Protein AF-A0A139ABN9-F1 (afdb_monomer_lite)

Sequence (157 aa):
MDAKKTPVVPSRFCHIVLKSTDRDRRQKWYEDVLGITTSSPVYDSFDDLVNAYEARKAKGIKPFWCVNHGMSISMYYADPDGNQVECHVDTMTNDEVNAFMATPEFSQNPIGVDFDPEEFVRRVRSNLPASELAPWRVMTRGVGDTPTPESVGRAKM

pLDDT: mean 77.56, std 17.89, range [35.84, 98.25]

Foldseek 3Di:
DDDPDDDDDDPDDDDDDDDDPDDVVVQVCCCVPVVDHDDAAEDADLVVLLVVQVVCVVVVWAFLFWFDQVQKTWGWGQDPVQGIGIHIYGPDDPVVVVVVCPDPQCVQPNPGDTDDSVQLSVCVVVVHDPCPSGPGDRDGDDPVRDDGCVRSDPDDD

Organism: Gonapodya prolifera (strain JEL478) (NCBI:txid1344416)

Radius of gyration: 17.65 Å; chains: 1; bounding box: 37×39×59 Å

InterPro domains:
  IPR029068 Glyoxalase/Bleomycin resistance protein/Dihydroxybiphenyl dioxygenase [G3DSA:3.10.180.10] (42-109)
  IPR029068 Glyoxalase/Bleomycin resistance protein/Dihydroxybiphenyl dioxygenase [SSF54593] (12-125)

Structure (mmCIF, N/CA/C/O backbone):
data_AF-A0A139ABN9-F1
#
_entry.id   AF-A0A139ABN9-F1
#
loop_
_atom_site.group_PDB
_atom_site.id
_atom_site.type_symbol
_atom_site.label_atom_id
_atom_site.label_alt_id
_atom_site.label_comp_id
_atom_site.label_asym_id
_atom_site.label_entity_id
_atom_site.label_seq_id
_atom_site.pdbx_PDB_ins_code
_atom_site.Cartn_x
_atom_site.Cartn_y
_atom_site.Cartn_z
_atom_site.occupancy
_atom_site.B_iso_or_equiv
_atom_site.auth_seq_id
_atom_site.auth_comp_id
_atom_site.auth_asym_id
_atom_site.auth_atom_id
_atom_site.pdbx_PDB_model_num
ATOM 1 N N . MET A 1 1 ? -12.408 1.188 39.088 1.00 42.72 1 MET A N 1
ATOM 2 C CA . MET A 1 1 ? -13.362 2.151 38.501 1.00 42.72 1 MET A CA 1
ATOM 3 C C . MET A 1 1 ? -12.663 2.741 37.297 1.00 42.72 1 MET A C 1
ATOM 5 O O . MET A 1 1 ? -11.824 3.614 37.467 1.00 42.72 1 MET A O 1
ATOM 9 N N . ASP A 1 2 ? -12.907 2.180 36.117 1.00 48.28 2 ASP A N 1
ATOM 10 C CA . ASP A 1 2 ? -12.175 2.572 34.915 1.00 48.28 2 ASP A CA 1
ATOM 11 C C . ASP A 1 2 ? -12.762 3.861 34.352 1.00 48.28 2 ASP A C 1
ATOM 13 O O . ASP A 1 2 ? -13.969 3.969 34.115 1.00 48.28 2 ASP A O 1
ATOM 17 N N . ALA A 1 3 ? -11.907 4.868 34.187 1.00 51.91 3 ALA A N 1
ATOM 18 C CA . ALA A 1 3 ? -12.289 6.138 33.600 1.00 51.91 3 ALA A CA 1
ATOM 19 C C . ALA A 1 3 ? -12.813 5.896 32.175 1.00 51.91 3 ALA A C 1
ATOM 21 O O . ALA A 1 3 ? -12.080 5.422 31.305 1.00 51.91 3 ALA A O 1
ATOM 22 N N . LYS A 1 4 ? -14.091 6.216 31.934 1.00 52.44 4 LYS A N 1
ATOM 23 C CA . LYS A 1 4 ? -14.695 6.187 30.596 1.00 52.44 4 LYS A CA 1
ATOM 24 C C . LYS A 1 4 ? -13.923 7.141 29.685 1.00 52.44 4 LYS A C 1
ATOM 26 O O . LYS A 1 4 ? -14.062 8.356 29.788 1.00 52.44 4 LYS A O 1
ATOM 31 N N . LYS A 1 5 ? -13.101 6.579 28.800 1.00 55.38 5 LYS A N 1
ATOM 32 C CA . LYS A 1 5 ? -12.387 7.319 27.758 1.00 55.38 5 LYS A CA 1
ATOM 33 C C . LYS A 1 5 ? -13.416 7.869 26.766 1.00 55.38 5 LYS A C 1
ATOM 35 O O . LYS A 1 5 ? -14.250 7.115 26.269 1.00 55.38 5 LYS A O 1
ATOM 40 N N . THR A 1 6 ? -13.380 9.173 26.505 1.00 55.97 6 THR A N 1
ATOM 41 C CA . THR A 1 6 ? -14.285 9.829 25.552 1.00 55.97 6 THR A CA 1
ATOM 42 C C . THR A 1 6 ? -14.130 9.196 24.160 1.00 55.97 6 THR A C 1
ATOM 44 O O . THR A 1 6 ? -12.990 9.054 23.707 1.00 55.97 6 THR A O 1
ATOM 47 N N . PRO A 1 7 ? -15.222 8.807 23.471 1.00 50.91 7 PRO A N 1
ATOM 48 C CA . PRO A 1 7 ? -15.139 8.270 22.117 1.00 50.91 7 PRO A CA 1
ATOM 49 C C . PRO A 1 7 ? -14.501 9.294 21.176 1.00 50.91 7 PRO A C 1
ATOM 51 O O . PRO A 1 7 ? -14.924 10.449 21.125 1.00 50.91 7 PRO A O 1
ATOM 54 N N . VAL A 1 8 ? -13.476 8.876 20.435 1.00 53.25 8 VAL A N 1
ATOM 55 C CA . VAL A 1 8 ? -12.857 9.713 19.403 1.00 53.25 8 VAL A CA 1
ATOM 56 C C . VAL A 1 8 ? -13.788 9.719 18.194 1.00 53.25 8 VAL A C 1
ATOM 58 O O . VAL A 1 8 ? -13.860 8.740 17.458 1.00 53.25 8 VAL A O 1
ATOM 61 N N . VAL A 1 9 ? -14.518 10.816 18.014 1.00 47.84 9 VAL A N 1
ATOM 62 C CA . VAL A 1 9 ? -15.357 11.069 16.835 1.00 47.84 9 VAL A CA 1
ATOM 63 C C . VAL A 1 9 ? -14.492 11.675 15.724 1.00 47.84 9 VAL A C 1
ATOM 65 O O . VAL A 1 9 ? -13.736 12.610 16.004 1.00 47.84 9 VAL A O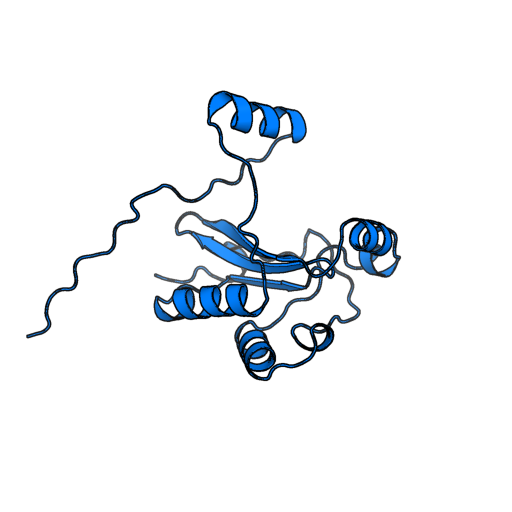 1
ATOM 68 N N . PRO A 1 10 ? -14.564 11.178 14.476 1.00 43.66 10 PRO A N 1
ATOM 69 C CA . PRO A 1 10 ? -13.817 11.774 13.378 1.00 43.66 10 PRO A CA 1
ATOM 70 C C . PRO A 1 10 ? -14.310 13.203 13.144 1.00 43.66 10 PRO A C 1
ATOM 72 O O . PRO A 1 10 ? -15.499 13.438 12.947 1.00 43.66 10 PRO A O 1
ATOM 75 N N . SER A 1 11 ? -13.395 14.168 13.150 1.00 42.66 11 SER A N 1
ATOM 76 C CA . SER A 1 11 ? -13.719 15.576 12.896 1.00 42.66 11 SER A CA 1
ATOM 77 C C . SER A 1 11 ? -13.911 15.894 11.410 1.00 42.66 11 SER A C 1
ATOM 79 O O . SER A 1 11 ? -14.303 17.012 11.075 1.00 42.66 11 SER A O 1
ATOM 81 N N . ARG A 1 12 ? -13.596 14.948 10.512 1.00 37.47 12 ARG A N 1
ATOM 82 C CA . ARG A 1 12 ? -13.628 15.126 9.057 1.00 37.47 12 ARG A CA 1
ATOM 83 C C . ARG A 1 12 ? -14.023 13.840 8.341 1.00 37.47 12 ARG A C 1
ATOM 85 O O . ARG A 1 12 ? -13.684 12.741 8.773 1.00 37.47 12 ARG A O 1
ATOM 92 N N . PHE A 1 13 ? -14.716 14.034 7.227 1.00 43.72 13 PHE A N 1
ATOM 93 C CA . PHE A 1 13 ? -15.086 13.004 6.269 1.00 43.72 13 PHE A CA 1
ATOM 94 C C . PHE A 1 13 ? -13.826 12.479 5.565 1.00 43.72 13 PHE A C 1
ATOM 96 O O . PHE A 1 13 ? -12.976 13.275 5.165 1.00 43.72 13 PHE A O 1
ATOM 103 N N . CYS A 1 14 ? -13.677 11.161 5.441 1.00 39.12 14 CYS A N 1
ATOM 104 C CA . CYS A 1 14 ? -12.475 10.545 4.888 1.00 39.12 14 CYS A CA 1
ATOM 105 C C . CYS A 1 14 ? -12.892 9.642 3.726 1.00 39.12 14 CYS A C 1
ATOM 107 O O . CYS A 1 14 ? -13.461 8.594 3.985 1.00 39.12 14 CYS A O 1
ATOM 109 N N . HIS A 1 15 ? -12.618 10.104 2.499 1.00 56.69 15 HIS A N 1
ATOM 110 C CA . HIS A 1 15 ? -12.733 9.473 1.169 1.00 56.69 15 HIS A CA 1
ATOM 111 C C . HIS A 1 15 ? -14.111 8.958 0.675 1.00 56.69 15 HIS A C 1
ATOM 113 O O . HIS A 1 15 ? -14.925 8.447 1.431 1.00 56.69 15 HIS A O 1
ATOM 119 N N . ILE A 1 16 ? -14.339 9.079 -0.641 1.00 56.91 16 ILE A N 1
ATOM 120 C CA . ILE A 1 16 ? -15.383 8.400 -1.434 1.00 56.91 16 ILE A CA 1
ATOM 121 C C . ILE A 1 16 ? -14.729 7.976 -2.756 1.00 56.91 16 ILE A C 1
ATOM 123 O O . ILE A 1 16 ? -14.045 8.780 -3.394 1.00 56.91 16 ILE A O 1
ATOM 127 N N . VAL A 1 17 ? -14.975 6.741 -3.200 1.00 56.19 17 VAL A N 1
ATOM 128 C CA . VAL A 1 17 ? -14.547 6.255 -4.521 1.00 56.19 17 VAL A CA 1
ATOM 129 C C . VAL A 1 17 ? -15.673 6.471 -5.530 1.00 56.19 17 VAL A C 1
ATOM 131 O O . VAL A 1 17 ? -16.760 5.915 -5.404 1.00 56.19 17 VAL A O 1
ATOM 134 N N . LEU A 1 18 ? -15.408 7.276 -6.561 1.00 54.28 18 LEU A N 1
ATOM 135 C CA . LEU A 1 18 ? -16.367 7.575 -7.626 1.00 54.28 18 LEU A CA 1
ATOM 136 C C . LEU A 1 18 ? -15.943 6.916 -8.935 1.00 54.28 18 LEU A C 1
ATOM 138 O O . LEU A 1 18 ? -14.835 7.150 -9.433 1.00 54.28 18 LEU A O 1
ATOM 142 N N . LYS A 1 19 ? -16.853 6.148 -9.536 1.00 44.22 19 LYS A N 1
ATOM 143 C CA . LYS A 1 19 ? -16.676 5.588 -10.879 1.00 44.22 19 LYS A CA 1
ATOM 144 C C . LYS A 1 19 ? -17.064 6.651 -11.915 1.00 44.22 19 LYS A C 1
ATOM 146 O O . LYS A 1 19 ? -18.180 7.157 -11.879 1.00 44.22 19 LYS A O 1
ATOM 151 N N . SER A 1 20 ? -16.146 7.000 -12.817 1.00 61.75 20 SER A N 1
ATOM 152 C CA . SER A 1 20 ? -16.371 7.965 -13.905 1.00 61.75 20 SER A CA 1
ATOM 153 C C . SER A 1 20 ? -15.940 7.353 -15.234 1.00 61.75 20 SER A C 1
ATOM 155 O O . SER A 1 20 ? -14.946 6.631 -15.277 1.00 61.75 20 SER A O 1
ATOM 157 N N . THR A 1 21 ? -16.661 7.659 -16.311 1.00 67.12 21 THR A N 1
ATOM 158 C CA . THR A 1 21 ? -16.269 7.319 -17.690 1.00 67.12 21 THR A CA 1
ATOM 159 C C . THR A 1 21 ? -15.246 8.299 -18.271 1.00 67.12 21 THR A C 1
ATOM 161 O O . THR A 1 21 ? -14.685 8.035 -19.326 1.00 67.12 21 THR A O 1
ATOM 164 N N . ASP A 1 22 ? -15.013 9.422 -17.588 1.00 68.38 22 ASP A N 1
ATOM 165 C CA . ASP A 1 22 ? -14.073 10.479 -17.967 1.00 68.38 22 ASP A CA 1
ATOM 166 C C . ASP A 1 22 ? -13.342 10.951 -16.698 1.00 68.38 22 ASP A C 1
ATOM 168 O O . ASP A 1 22 ? -13.913 11.621 -15.825 1.00 68.38 22 ASP A O 1
ATOM 172 N N . ARG A 1 23 ? -12.105 10.470 -16.526 1.00 60.66 23 ARG A N 1
ATOM 173 C CA . ARG A 1 23 ? -11.313 10.646 -15.300 1.00 60.66 23 ARG A CA 1
ATOM 174 C C . ARG A 1 23 ? -10.833 12.085 -15.154 1.00 60.66 23 ARG A C 1
ATOM 176 O O . ARG A 1 23 ? -10.974 12.641 -14.064 1.00 60.66 23 ARG A O 1
ATOM 183 N N . ASP A 1 24 ? -10.324 12.657 -16.239 1.00 63.56 24 ASP A N 1
ATOM 184 C CA . ASP A 1 24 ? -9.654 13.957 -16.255 1.00 63.56 24 ASP A CA 1
ATOM 185 C C . ASP A 1 24 ? -10.666 15.079 -16.047 1.00 63.56 24 ASP A C 1
ATOM 187 O O . ASP A 1 24 ? -10.468 15.957 -15.204 1.00 63.56 24 ASP A O 1
ATOM 191 N N . ARG A 1 25 ? -11.825 14.995 -16.716 1.00 70.19 25 ARG A N 1
ATOM 192 C CA . ARG A 1 25 ? -12.920 15.949 -16.510 1.00 70.19 25 ARG A CA 1
ATOM 193 C C . ARG A 1 25 ? -13.438 15.922 -15.076 1.00 70.19 25 ARG A C 1
ATOM 195 O O . ARG A 1 25 ? -13.721 16.972 -14.505 1.00 70.19 25 ARG A O 1
ATOM 202 N N . ARG A 1 26 ? -13.572 14.729 -14.490 1.00 73.19 26 ARG A N 1
ATOM 203 C CA . ARG A 1 26 ? -14.019 14.558 -13.102 1.00 73.19 26 ARG A CA 1
ATOM 204 C C . ARG A 1 26 ? -12.996 15.129 -12.127 1.00 73.19 26 ARG A C 1
ATOM 206 O O . ARG A 1 26 ? -13.386 15.849 -11.216 1.00 73.19 26 ARG A O 1
ATOM 213 N N . GLN A 1 27 ? -11.716 14.809 -12.308 1.00 62.62 27 GLN A N 1
ATOM 214 C CA . GLN A 1 27 ? -10.641 15.300 -11.447 1.00 62.62 27 GLN A CA 1
ATOM 215 C C . GLN A 1 27 ? -10.592 16.829 -11.462 1.00 62.62 27 GLN A C 1
ATOM 217 O O . GLN A 1 27 ? -10.716 17.444 -10.406 1.00 62.62 27 GLN A O 1
ATOM 222 N N . LYS A 1 28 ? -10.570 17.430 -12.657 1.00 63.72 28 LYS A N 1
ATOM 223 C CA . LYS A 1 28 ? -10.604 18.884 -12.810 1.00 63.72 28 LYS A CA 1
ATOM 224 C C . LYS A 1 28 ? -11.834 19.516 -12.154 1.00 63.72 28 LYS A C 1
ATOM 226 O O . LYS A 1 28 ? -11.716 20.543 -11.501 1.00 63.72 28 LYS A O 1
ATOM 231 N N . TRP A 1 29 ? -13.011 18.901 -12.284 1.00 70.25 29 TRP A N 1
ATOM 232 C CA . TRP A 1 29 ? -14.227 19.407 -11.642 1.00 70.25 29 TRP A CA 1
ATOM 233 C C . TRP A 1 29 ? -14.128 19.402 -10.108 1.00 70.25 29 TRP A C 1
ATOM 235 O O . TRP A 1 29 ? -14.513 20.381 -9.477 1.00 70.25 29 TRP A O 1
ATOM 245 N N . TYR A 1 30 ? -13.606 18.333 -9.496 1.00 60.41 30 TYR A N 1
ATOM 246 C CA . TYR A 1 30 ? -13.457 18.257 -8.035 1.00 60.41 30 TYR A CA 1
ATOM 247 C C . TYR A 1 30 ? -12.373 19.199 -7.499 1.00 60.41 30 TYR A C 1
ATOM 249 O O . TYR A 1 30 ? -12.556 19.788 -6.431 1.00 60.41 30 TYR A O 1
ATOM 257 N N . GLU A 1 31 ? -11.298 19.392 -8.260 1.00 57.91 31 GLU A N 1
ATOM 258 C CA . GLU A 1 31 ? -10.281 20.405 -7.980 1.00 57.91 31 GLU A CA 1
ATOM 259 C C . GLU A 1 31 ? -10.879 21.821 -8.066 1.00 57.91 31 GLU A C 1
ATOM 261 O O . GLU A 1 31 ? -10.746 22.595 -7.122 1.00 57.91 31 GLU A O 1
ATOM 266 N N . ASP A 1 32 ? -11.614 22.140 -9.137 1.00 50.00 32 ASP A N 1
ATOM 267 C CA . ASP A 1 32 ? -12.182 23.476 -9.372 1.00 50.00 32 ASP A CA 1
ATOM 268 C C . ASP A 1 32 ? -13.322 23.825 -8.387 1.00 50.00 32 ASP A C 1
ATOM 270 O O . ASP A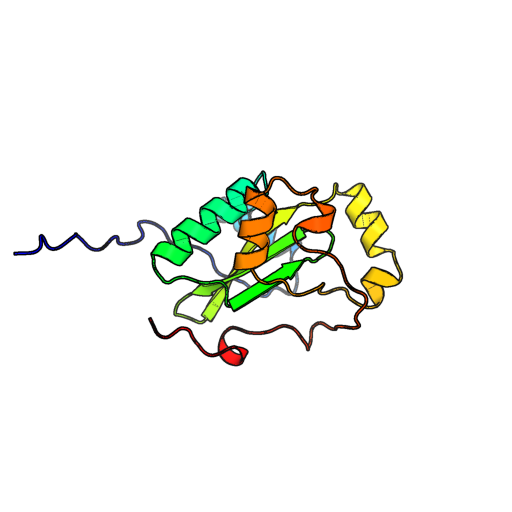 1 32 ? -13.435 24.968 -7.946 1.00 50.00 32 ASP A O 1
ATOM 274 N N . VAL A 1 33 ? -14.195 22.865 -8.055 1.00 43.41 33 VAL A N 1
ATOM 275 C CA . VAL A 1 33 ? -15.419 23.115 -7.266 1.00 43.41 33 VAL A CA 1
ATOM 276 C C . VAL A 1 33 ? -15.197 22.937 -5.769 1.00 43.41 33 VAL A C 1
ATOM 278 O O . VAL A 1 33 ? -15.762 23.690 -4.976 1.00 43.41 33 VAL A O 1
ATOM 281 N N . LEU A 1 34 ? -14.409 21.936 -5.369 1.00 46.72 34 LEU A N 1
ATOM 282 C CA . LEU A 1 34 ? -14.210 21.597 -3.957 1.00 46.72 34 LEU A CA 1
ATOM 283 C C . LEU A 1 34 ? -12.781 21.863 -3.466 1.00 46.72 34 LEU A C 1
ATOM 285 O O . LEU A 1 34 ? -12.558 21.809 -2.258 1.00 46.72 34 LEU A O 1
ATOM 289 N N . GLY A 1 35 ? -11.821 22.149 -4.354 1.00 42.81 35 GLY A N 1
ATOM 290 C CA . GLY A 1 35 ? -10.417 22.340 -3.974 1.00 42.81 35 GLY A CA 1
ATOM 291 C C . GLY A 1 35 ? -9.739 21.057 -3.485 1.00 42.81 35 GLY A C 1
ATOM 292 O O . GLY A 1 35 ? -8.784 21.129 -2.716 1.00 42.81 35 GLY A O 1
ATOM 293 N N . ILE A 1 36 ? -10.259 19.885 -3.868 1.00 52.06 36 ILE A N 1
ATOM 294 C CA . ILE A 1 36 ? -9.775 18.581 -3.397 1.00 52.06 36 ILE A CA 1
ATOM 295 C C . ILE A 1 36 ? -9.003 17.894 -4.520 1.00 52.06 36 ILE A C 1
ATOM 297 O O . ILE A 1 36 ? -9.562 17.622 -5.581 1.00 52.06 36 ILE A O 1
ATOM 301 N N . THR A 1 37 ? -7.751 17.534 -4.248 1.00 53.28 37 THR A N 1
ATOM 302 C CA . THR A 1 37 ? -6.968 16.638 -5.105 1.00 53.28 37 THR A CA 1
ATOM 303 C C . THR A 1 37 ? -7.361 15.191 -4.817 1.00 53.28 37 THR A C 1
ATOM 305 O O . THR A 1 37 ? -7.364 14.753 -3.666 1.00 53.28 37 THR A O 1
ATOM 308 N N . THR A 1 38 ? -7.702 14.424 -5.851 1.00 50.53 38 THR A N 1
ATOM 309 C CA . THR A 1 38 ? -7.940 12.983 -5.709 1.00 50.53 38 THR A CA 1
ATOM 310 C C . THR A 1 38 ? -6.609 12.236 -5.678 1.00 50.53 38 THR A C 1
ATOM 312 O O . THR A 1 38 ? -6.008 12.026 -6.730 1.00 50.53 38 THR A O 1
ATOM 315 N N . SER A 1 39 ? -6.168 11.795 -4.504 1.00 51.97 39 SER A N 1
ATOM 316 C CA . SER A 1 39 ? -5.072 10.830 -4.371 1.00 51.97 39 SER A CA 1
ATOM 317 C C . SER A 1 39 ? -5.332 9.861 -3.217 1.00 51.97 39 SER A C 1
ATOM 319 O O . SER A 1 39 ? -5.904 10.232 -2.188 1.00 51.97 39 SER A O 1
ATOM 321 N N . SER A 1 40 ? -4.934 8.600 -3.403 1.00 54.03 40 SER A N 1
ATOM 322 C CA . SER A 1 40 ? -4.728 7.666 -2.293 1.00 54.03 40 SER A CA 1
ATOM 323 C C . SER A 1 40 ? -3.687 8.272 -1.333 1.00 54.03 40 SER A C 1
ATOM 325 O O . SER A 1 40 ? -2.774 8.957 -1.800 1.00 54.03 40 SER A O 1
ATOM 327 N N . PRO A 1 41 ? -3.797 8.083 -0.005 1.00 56.38 41 PRO A N 1
ATOM 328 C CA . PRO A 1 41 ? -2.721 8.427 0.917 1.00 56.38 41 PRO A CA 1
ATOM 329 C C . PRO A 1 41 ? -1.396 7.768 0.509 1.00 56.38 41 PRO A C 1
ATOM 331 O O . PRO A 1 41 ? -1.233 6.552 0.649 1.00 56.38 41 PRO A O 1
ATOM 334 N N . VAL A 1 42 ? -0.470 8.596 0.022 1.00 65.62 42 VAL A N 1
ATOM 335 C CA . VAL A 1 42 ? 0.913 8.225 -0.291 1.00 65.62 42 VAL A CA 1
ATOM 336 C C . VAL A 1 42 ? 1.773 8.519 0.931 1.00 65.62 42 VAL A C 1
ATOM 338 O O . VAL A 1 42 ? 1.656 9.591 1.531 1.00 65.62 42 VAL A O 1
ATOM 341 N N . TYR A 1 43 ? 2.612 7.566 1.311 1.00 71.50 43 TYR A N 1
ATOM 342 C CA . TYR A 1 43 ? 3.629 7.737 2.342 1.00 71.50 43 TYR A CA 1
ATOM 343 C C . TYR A 1 43 ? 5.001 7.960 1.710 1.00 71.50 43 TYR A C 1
ATOM 345 O O . TYR A 1 43 ? 5.295 7.396 0.659 1.00 71.50 43 TYR A O 1
ATOM 353 N N . ASP A 1 44 ? 5.856 8.724 2.390 1.00 76.12 44 ASP A N 1
ATOM 354 C CA . ASP A 1 44 ? 7.210 9.033 1.911 1.00 76.12 44 ASP A CA 1
ATOM 355 C C . ASP A 1 44 ? 8.193 7.866 2.124 1.00 76.12 44 ASP A C 1
ATOM 357 O O . ASP A 1 44 ? 9.275 7.839 1.536 1.00 76.12 44 ASP A O 1
ATOM 361 N N . SER A 1 45 ? 7.844 6.895 2.980 1.00 86.69 45 SER A N 1
ATOM 362 C CA . SER A 1 45 ? 8.719 5.777 3.334 1.00 86.69 45 SER A CA 1
ATOM 363 C C . SER A 1 45 ? 7.964 4.505 3.740 1.00 86.69 45 SER A C 1
ATOM 365 O O . SER A 1 45 ? 6.800 4.534 4.153 1.00 86.69 45 SER A O 1
ATOM 367 N N . PHE A 1 46 ? 8.660 3.361 3.685 1.00 93.81 46 PHE A N 1
ATOM 368 C CA . PHE A 1 46 ? 8.143 2.092 4.211 1.00 93.81 46 PHE A CA 1
ATOM 369 C C . PHE A 1 46 ? 7.884 2.148 5.724 1.00 93.81 46 PHE A C 1
ATOM 371 O O . PHE A 1 46 ? 6.927 1.534 6.200 1.00 93.81 46 PHE A O 1
ATOM 378 N N . ASP A 1 47 ? 8.699 2.896 6.475 1.00 92.25 47 ASP A N 1
ATOM 379 C CA . ASP A 1 47 ? 8.502 3.094 7.912 1.00 92.25 47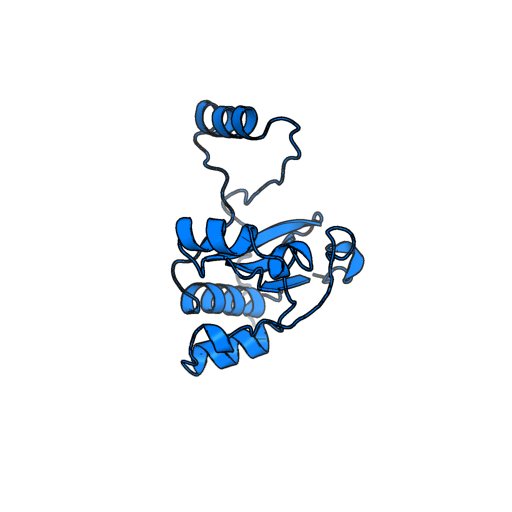 ASP A CA 1
ATOM 380 C C . ASP A 1 47 ? 7.196 3.831 8.206 1.00 92.25 47 ASP A C 1
ATOM 382 O O . ASP A 1 47 ? 6.469 3.430 9.114 1.00 92.25 47 ASP A O 1
ATOM 386 N N . ASP A 1 48 ? 6.847 4.855 7.428 1.00 84.69 48 ASP A N 1
ATOM 387 C CA . ASP A 1 48 ? 5.594 5.591 7.614 1.00 84.69 48 ASP A CA 1
ATOM 388 C C . ASP A 1 48 ? 4.368 4.725 7.312 1.00 84.69 48 ASP A C 1
ATOM 390 O O . ASP A 1 48 ? 3.394 4.738 8.076 1.00 84.69 48 ASP A O 1
ATOM 394 N N . LEU A 1 49 ? 4.437 3.903 6.258 1.00 88.94 49 LEU A N 1
ATOM 395 C CA . LEU A 1 49 ? 3.388 2.933 5.942 1.00 88.94 49 LEU A CA 1
ATOM 396 C C . LEU A 1 49 ? 3.210 1.911 7.081 1.00 88.94 49 LEU A C 1
ATOM 398 O O . LEU A 1 49 ? 2.080 1.649 7.509 1.00 88.94 49 LEU A O 1
ATOM 402 N N . VAL A 1 50 ? 4.308 1.372 7.625 1.00 93.81 50 VAL A N 1
ATOM 403 C CA . VAL A 1 50 ? 4.284 0.426 8.757 1.00 93.81 50 VAL A CA 1
ATOM 404 C C . VAL A 1 50 ? 3.798 1.086 10.050 1.00 93.81 50 VAL A C 1
ATOM 406 O O . VAL A 1 50 ? 2.959 0.512 10.745 1.00 93.81 50 VAL A O 1
ATOM 409 N N . ASN A 1 51 ? 4.240 2.308 10.355 1.00 86.56 51 ASN A N 1
ATOM 410 C CA . ASN A 1 51 ? 3.769 3.085 11.506 1.00 86.56 51 ASN A CA 1
ATOM 411 C C . ASN A 1 51 ? 2.246 3.275 11.446 1.00 86.56 51 ASN A C 1
ATOM 413 O O . ASN A 1 51 ? 1.535 3.094 12.441 1.00 86.56 51 ASN A O 1
ATOM 417 N N . ALA A 1 52 ? 1.727 3.611 10.263 1.00 81.31 52 ALA A N 1
ATOM 418 C CA . ALA A 1 52 ? 0.300 3.781 10.050 1.00 81.31 52 ALA A CA 1
ATOM 419 C C . ALA A 1 52 ? -0.467 2.454 10.178 1.00 81.31 52 ALA A C 1
ATOM 421 O O . ALA A 1 52 ? -1.549 2.426 10.775 1.00 81.31 52 ALA A O 1
ATOM 422 N N . TYR A 1 53 ? 0.092 1.350 9.672 1.00 91.00 53 TYR A N 1
ATOM 423 C CA . TYR A 1 53 ? -0.453 0.005 9.864 1.00 91.00 53 TYR A CA 1
ATOM 424 C C . TYR A 1 53 ? -0.554 -0.364 11.351 1.00 91.00 53 TYR A C 1
ATOM 426 O O . TYR A 1 53 ? -1.641 -0.704 11.826 1.00 91.00 53 TYR A O 1
ATOM 434 N N . GLU A 1 54 ? 0.536 -0.246 12.110 1.00 90.94 54 GLU A N 1
ATOM 435 C CA . GLU A 1 54 ? 0.589 -0.613 13.531 1.00 90.94 54 GLU A CA 1
ATOM 436 C C . GLU A 1 54 ? -0.386 0.227 14.372 1.00 90.94 54 GLU A C 1
ATOM 438 O O . GLU A 1 54 ? -1.117 -0.311 15.212 1.00 90.94 54 GLU A O 1
ATOM 443 N N . ALA A 1 55 ? -0.487 1.531 14.091 1.00 81.56 55 ALA A N 1
ATOM 444 C CA . ALA A 1 55 ? -1.430 2.427 14.760 1.00 81.56 55 ALA A CA 1
ATOM 445 C C . ALA A 1 55 ? -2.906 2.067 14.494 1.00 81.56 55 ALA A C 1
ATOM 447 O O . ALA A 1 55 ? -3.754 2.235 15.379 1.00 81.56 55 ALA A O 1
ATOM 448 N N . ARG A 1 56 ? -3.237 1.574 13.292 1.00 84.88 56 ARG A N 1
ATOM 449 C CA . ARG A 1 56 ? -4.582 1.077 12.939 1.00 84.88 56 ARG A CA 1
ATOM 450 C C . ARG A 1 56 ? -4.854 -0.283 13.575 1.00 84.88 56 ARG A C 1
ATOM 452 O O . ARG A 1 56 ? -5.906 -0.467 14.191 1.00 84.88 56 ARG A O 1
ATOM 459 N N . LYS A 1 57 ? -3.880 -1.192 13.524 1.00 88.06 57 LYS A N 1
ATOM 460 C CA . LYS A 1 57 ? -3.959 -2.523 14.135 1.00 88.06 57 LYS A CA 1
ATOM 461 C C . LYS A 1 57 ? -4.213 -2.444 15.639 1.00 88.06 57 LYS A C 1
ATOM 463 O O . LYS A 1 57 ? -5.047 -3.191 16.145 1.00 88.06 57 LYS A O 1
ATOM 468 N N . ALA A 1 58 ? -3.579 -1.505 16.347 1.00 82.12 58 ALA A N 1
ATOM 469 C CA . ALA A 1 58 ? -3.820 -1.261 17.774 1.00 82.12 58 ALA A CA 1
ATOM 470 C C . ALA A 1 58 ? -5.279 -0.869 18.101 1.00 82.12 58 ALA A C 1
ATOM 472 O O . ALA A 1 58 ? -5.710 -0.984 19.246 1.00 82.12 58 ALA A O 1
ATOM 473 N N . LYS A 1 59 ? -6.050 -0.429 17.098 1.00 77.88 59 LYS A N 1
ATOM 474 C CA . LYS A 1 59 ? -7.483 -0.109 17.189 1.00 77.88 59 LYS A CA 1
ATOM 475 C C . LYS A 1 59 ? -8.381 -1.226 16.638 1.00 77.88 59 LYS A C 1
ATOM 477 O O . LYS A 1 59 ? -9.575 -1.011 16.482 1.00 77.88 59 LYS A O 1
ATOM 482 N N . GLY A 1 60 ? -7.816 -2.386 16.301 1.00 81.25 60 GLY A N 1
ATOM 483 C CA . GLY A 1 60 ? -8.539 -3.499 15.679 1.00 81.25 60 GLY A CA 1
ATOM 484 C C . GLY A 1 60 ? -8.793 -3.337 14.177 1.00 81.25 60 GLY A C 1
ATOM 485 O O . GLY A 1 60 ? -9.458 -4.182 13.587 1.00 81.25 60 GLY A O 1
ATOM 486 N N . ILE A 1 61 ? -8.253 -2.294 13.538 1.00 80.69 61 ILE A N 1
ATOM 487 C CA . ILE A 1 61 ? -8.450 -2.024 12.110 1.00 80.69 61 ILE A CA 1
ATOM 488 C C . ILE A 1 61 ? -7.309 -2.674 11.327 1.00 80.69 61 ILE A C 1
ATOM 490 O O . ILE A 1 61 ? -6.144 -2.308 11.498 1.00 80.69 61 ILE A O 1
ATOM 494 N N . LYS A 1 62 ? -7.642 -3.623 10.452 1.00 88.25 62 LYS A N 1
ATOM 495 C CA . LYS A 1 62 ? -6.684 -4.339 9.601 1.00 88.25 62 LYS A CA 1
ATOM 496 C C . LYS A 1 62 ? -7.034 -4.149 8.125 1.00 88.25 62 LYS A C 1
ATOM 498 O O . LYS A 1 62 ? -8.219 -4.006 7.817 1.00 88.25 62 LYS A O 1
ATOM 503 N N . PRO A 1 63 ? -6.036 -4.141 7.229 1.00 90.94 63 PRO A N 1
ATOM 504 C CA . PRO A 1 63 ? -6.310 -4.179 5.806 1.00 90.94 63 PRO A CA 1
ATOM 505 C C . PRO A 1 63 ? -6.980 -5.512 5.461 1.00 90.94 63 PRO A C 1
ATOM 507 O O . PRO A 1 63 ? -6.651 -6.547 6.046 1.00 90.94 63 PRO A O 1
ATOM 510 N N . PHE A 1 64 ? -7.926 -5.484 4.527 1.00 90.81 64 PHE A N 1
ATOM 511 C CA . PHE A 1 64 ? -8.505 -6.707 3.968 1.00 90.81 64 PHE A CA 1
ATOM 512 C C . PHE A 1 64 ? -7.638 -7.261 2.831 1.00 90.81 64 PHE A C 1
ATOM 514 O O . PHE A 1 64 ? -7.769 -8.431 2.481 1.00 90.81 64 PHE A O 1
ATOM 521 N N . TRP A 1 65 ? -6.755 -6.432 2.264 1.00 94.44 65 TRP A N 1
ATOM 522 C CA . TRP A 1 65 ? -5.867 -6.822 1.180 1.00 94.44 65 TRP A CA 1
ATOM 523 C C . TRP A 1 65 ? -4.557 -6.033 1.214 1.00 94.44 65 TRP A C 1
ATOM 525 O O . TRP A 1 65 ? -4.555 -4.821 1.414 1.00 94.44 65 TRP A O 1
ATOM 535 N N . CYS A 1 66 ? -3.445 -6.732 1.021 1.00 96.25 66 CYS A N 1
ATOM 536 C CA . CYS A 1 66 ? -2.098 -6.179 0.972 1.00 96.25 66 CYS A CA 1
ATOM 537 C C . CYS A 1 66 ? -1.416 -6.721 -0.277 1.00 96.25 66 CYS A C 1
ATOM 539 O O . CYS A 1 66 ? -1.370 -7.939 -0.462 1.00 96.25 66 CYS A O 1
ATOM 541 N N . VAL A 1 67 ? -0.894 -5.839 -1.121 1.00 96.06 67 VAL A N 1
ATOM 542 C CA . VAL A 1 67 ? -0.373 -6.211 -2.436 1.00 96.06 67 VAL A CA 1
ATOM 543 C C . VAL A 1 67 ? 0.842 -5.372 -2.811 1.00 96.06 67 VAL A C 1
ATOM 545 O O . VAL A 1 67 ? 0.878 -4.159 -2.617 1.00 96.06 67 VAL A O 1
ATOM 548 N N . ASN A 1 68 ? 1.864 -6.041 -3.335 1.00 95.94 68 ASN A N 1
ATOM 549 C CA . ASN A 1 68 ? 2.963 -5.407 -4.041 1.00 95.94 68 ASN A CA 1
ATOM 550 C C . ASN A 1 68 ? 2.593 -5.343 -5.524 1.00 95.94 68 ASN A C 1
ATOM 552 O O . ASN A 1 68 ? 2.587 -6.383 -6.183 1.00 95.94 68 ASN A O 1
ATOM 556 N N . HI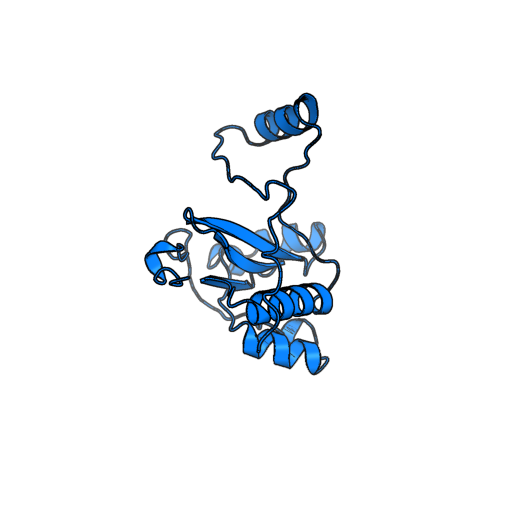S A 1 69 ? 2.307 -4.148 -6.038 1.00 93.38 69 HIS A N 1
ATOM 557 C CA . HIS A 1 69 ? 2.017 -3.888 -7.452 1.00 93.38 69 HIS A CA 1
ATOM 558 C C . HIS A 1 69 ? 3.282 -3.812 -8.321 1.00 93.38 69 HIS A C 1
ATOM 560 O O . HIS A 1 69 ? 3.199 -3.759 -9.543 1.00 93.38 69 HIS A O 1
ATOM 566 N N . GLY A 1 70 ? 4.464 -3.806 -7.711 1.00 92.25 70 GLY A N 1
ATOM 567 C CA . GLY A 1 70 ? 5.756 -3.627 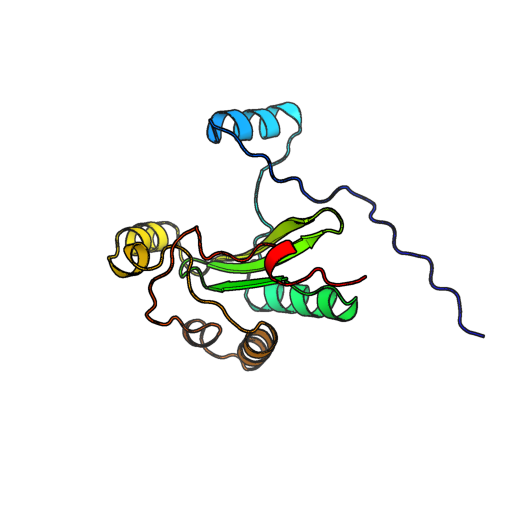-8.363 1.00 92.25 70 GLY A CA 1
ATOM 568 C C . GLY A 1 70 ? 6.180 -2.170 -8.276 1.00 92.25 70 GLY A C 1
ATOM 569 O O . GLY A 1 70 ? 7.228 -1.894 -7.703 1.00 92.25 70 GLY A O 1
ATOM 570 N N . MET A 1 71 ? 5.320 -1.265 -8.760 1.00 92.12 71 MET A N 1
ATOM 571 C CA . MET A 1 71 ? 5.479 0.199 -8.690 1.00 92.12 71 MET A CA 1
ATOM 572 C C . MET A 1 71 ? 5.053 0.823 -7.356 1.00 92.12 71 MET A C 1
ATOM 574 O O . MET A 1 71 ? 5.431 1.953 -7.051 1.00 92.12 71 MET A O 1
ATOM 578 N N . SER A 1 72 ? 4.266 0.092 -6.565 1.00 92.12 72 SER A N 1
ATOM 579 C CA . SER A 1 72 ? 3.828 0.512 -5.240 1.00 92.12 72 SER A CA 1
ATOM 580 C C . SER A 1 72 ? 3.600 -0.688 -4.320 1.00 92.12 72 SER A C 1
ATOM 582 O O . SER A 1 72 ? 3.282 -1.797 -4.764 1.00 92.12 72 SER A O 1
ATOM 584 N N . ILE A 1 73 ? 3.772 -0.458 -3.019 1.00 94.62 73 ILE A N 1
ATOM 585 C CA . ILE A 1 73 ? 3.348 -1.376 -1.957 1.00 94.62 73 ILE A CA 1
ATOM 586 C C . ILE A 1 73 ? 2.093 -0.804 -1.315 1.00 94.62 73 ILE A C 1
ATOM 588 O O . ILE A 1 73 ? 2.158 0.261 -0.699 1.00 94.62 73 ILE A O 1
ATOM 592 N N . SER A 1 74 ? 0.982 -1.531 -1.413 1.00 94.06 74 SER A N 1
ATOM 593 C CA . SER A 1 74 ? -0.339 -1.044 -1.019 1.00 94.06 74 SER A CA 1
ATOM 594 C C . SER A 1 74 ? -0.999 -1.911 0.053 1.00 94.06 74 SER A C 1
ATOM 596 O O . SER A 1 74 ? -0.906 -3.141 0.048 1.00 94.06 74 SER A O 1
ATOM 598 N N . MET A 1 75 ? -1.718 -1.256 0.966 1.00 93.69 75 MET A N 1
ATOM 599 C CA . MET A 1 75 ? -2.601 -1.859 1.965 1.00 93.69 75 MET A CA 1
ATOM 600 C C . MET A 1 75 ? -4.005 -1.257 1.837 1.00 93.69 75 MET A C 1
ATOM 602 O O . MET A 1 75 ? -4.193 -0.055 2.029 1.00 93.69 75 MET A O 1
ATOM 606 N N . TYR A 1 76 ? -4.993 -2.098 1.548 1.00 89.94 76 TYR A N 1
ATOM 607 C CA . TYR A 1 76 ? -6.386 -1.721 1.339 1.00 89.94 76 TYR A CA 1
ATOM 608 C C . TYR A 1 76 ? -7.226 -2.013 2.582 1.00 89.94 76 TYR A C 1
ATOM 610 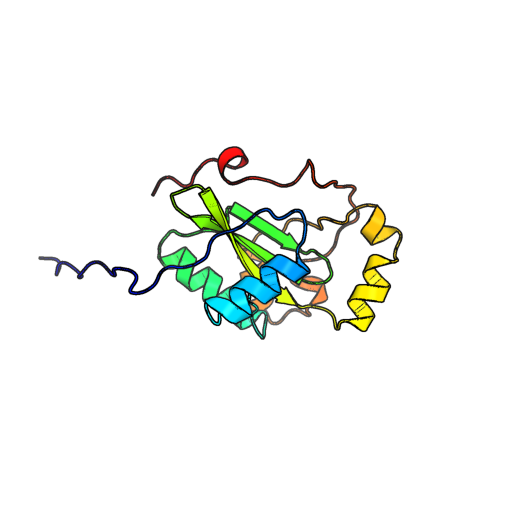O O . TYR A 1 76 ? -7.255 -3.136 3.091 1.00 89.94 76 TYR A O 1
ATOM 618 N N . TYR A 1 77 ? -7.949 -1.005 3.054 1.00 84.19 77 TYR A N 1
ATOM 619 C CA . TYR A 1 77 ? -8.858 -1.072 4.194 1.00 84.19 77 TYR A CA 1
ATOM 620 C C . TYR A 1 77 ? -10.297 -0.891 3.731 1.00 84.19 77 TYR A C 1
ATOM 622 O O . TYR A 1 77 ? -10.553 -0.176 2.767 1.00 84.19 77 TYR A O 1
ATOM 630 N N . ALA A 1 78 ? -11.231 -1.514 4.443 1.00 78.56 78 ALA A N 1
ATOM 631 C CA . ALA A 1 78 ? -12.654 -1.302 4.242 1.00 78.56 78 ALA A CA 1
ATOM 632 C C . ALA A 1 78 ? -13.194 -0.409 5.359 1.00 78.56 78 ALA A C 1
ATOM 634 O O . ALA A 1 78 ? -12.896 -0.641 6.536 1.00 78.56 78 ALA A O 1
ATOM 635 N N . ASP A 1 79 ? -13.989 0.593 5.004 1.00 71.25 79 ASP A N 1
ATOM 636 C CA . ASP A 1 79 ? -14.820 1.286 5.981 1.00 71.25 79 ASP A CA 1
ATOM 637 C C . ASP A 1 79 ? -16.078 0.447 6.325 1.00 71.25 79 ASP A C 1
ATOM 639 O O . ASP A 1 79 ? -16.322 -0.595 5.705 1.00 71.25 79 ASP A O 1
ATOM 643 N N . PRO A 1 80 ? -16.879 0.846 7.331 1.00 67.62 80 PRO A N 1
ATOM 644 C CA . PRO A 1 80 ? -18.094 0.117 7.708 1.00 67.62 80 PRO A CA 1
ATOM 645 C C . PRO A 1 80 ? -19.127 -0.053 6.582 1.00 67.62 80 PRO A C 1
ATOM 647 O O . PRO A 1 80 ? -19.917 -1.001 6.622 1.00 67.62 80 PRO A O 1
ATOM 650 N N . ASP A 1 81 ? -19.109 0.837 5.589 1.00 65.88 81 ASP A N 1
ATOM 651 C CA . ASP A 1 81 ? -20.017 0.837 4.442 1.00 65.88 81 ASP A CA 1
ATOM 652 C C . ASP A 1 81 ? -19.465 0.016 3.260 1.00 65.88 81 ASP A C 1
ATOM 654 O O . ASP A 1 81 ? -20.184 -0.242 2.294 1.00 65.88 81 ASP A O 1
ATOM 658 N N . GLY A 1 82 ? -18.219 -0.459 3.355 1.00 63.44 82 GLY A N 1
ATOM 659 C CA . GLY A 1 82 ? -17.535 -1.247 2.330 1.00 63.44 82 GLY A CA 1
ATOM 660 C C . GLY A 1 82 ? -16.728 -0.413 1.332 1.00 63.44 82 GLY A C 1
ATOM 661 O O . GLY A 1 82 ? -16.218 -0.969 0.356 1.00 63.44 82 GLY A O 1
ATOM 662 N N . ASN A 1 83 ? -16.569 0.895 1.556 1.00 70.31 83 ASN A N 1
ATOM 663 C CA . ASN A 1 83 ? -15.677 1.712 0.736 1.00 70.31 83 ASN A CA 1
ATOM 664 C C . ASN A 1 83 ? -14.220 1.323 0.991 1.00 70.31 83 ASN A C 1
ATOM 666 O O . ASN A 1 83 ? -13.830 1.001 2.116 1.00 70.31 83 ASN A O 1
ATOM 670 N N . GLN A 1 84 ? -13.415 1.359 -0.070 1.00 76.94 84 GLN A N 1
ATOM 671 C CA . GLN A 1 84 ? -12.028 0.914 -0.039 1.00 76.94 84 GLN A CA 1
ATOM 672 C C . GLN A 1 84 ? -11.077 2.108 0.042 1.00 76.94 84 GLN A C 1
ATOM 674 O O . GLN A 1 84 ? -11.060 2.960 -0.847 1.00 76.94 84 GLN A O 1
ATOM 679 N N . VAL A 1 85 ? -10.244 2.114 1.081 1.00 77.06 85 VAL A N 1
ATOM 680 C CA . VAL A 1 85 ? -9.127 3.049 1.246 1.00 77.06 85 VAL A CA 1
ATOM 681 C C . VAL A 1 85 ? -7.836 2.325 0.926 1.00 77.06 85 VAL A C 1
ATOM 683 O O . VAL A 1 85 ? -7.480 1.382 1.628 1.00 77.06 85 VAL A O 1
ATOM 686 N N . GLU A 1 86 ? -7.097 2.807 -0.062 1.00 84.19 86 GLU A N 1
ATOM 687 C CA . GLU A 1 86 ? -5.718 2.385 -0.289 1.00 84.19 86 GLU A CA 1
ATOM 688 C C . GLU A 1 86 ? -4.749 3.269 0.502 1.00 84.19 86 GLU A C 1
ATOM 690 O O . GLU A 1 86 ? -4.896 4.485 0.562 1.00 84.19 86 GLU A O 1
ATOM 695 N N . CYS A 1 87 ? -3.747 2.659 1.113 1.00 83.31 87 CYS A N 1
ATOM 696 C CA . CYS A 1 87 ? -2.591 3.316 1.707 1.00 83.31 87 CYS A CA 1
ATOM 697 C C . CYS A 1 87 ? -1.350 2.725 1.051 1.00 83.31 87 CYS A C 1
ATOM 699 O O . CYS A 1 87 ? -1.169 1.510 1.148 1.00 83.31 87 CYS A O 1
ATOM 701 N N . HIS A 1 88 ? -0.517 3.541 0.408 1.00 89.25 88 HIS A N 1
ATOM 702 C CA . HIS A 1 88 ? 0.627 3.013 -0.332 1.00 89.25 88 HIS A CA 1
ATOM 703 C C . HIS A 1 88 ? 1.891 3.853 -0.200 1.00 89.25 88 HIS A C 1
ATOM 705 O O . HIS A 1 88 ? 1.871 4.995 0.257 1.00 89.25 88 HIS A O 1
ATOM 711 N N . VAL A 1 89 ? 3.000 3.246 -0.602 1.00 88.25 89 VAL A N 1
ATOM 712 C CA . VAL A 1 89 ? 4.283 3.903 -0.849 1.00 88.25 89 VAL A CA 1
ATOM 713 C C . VAL A 1 89 ? 4.753 3.504 -2.239 1.00 88.25 89 VAL A C 1
ATOM 715 O O . VAL A 1 89 ? 4.633 2.335 -2.625 1.00 88.25 89 VAL A O 1
ATOM 718 N N . ASP A 1 90 ? 5.256 4.476 -2.989 1.00 89.88 90 ASP A N 1
ATOM 719 C CA . ASP A 1 90 ? 5.796 4.244 -4.323 1.00 89.88 90 ASP A CA 1
ATOM 720 C C . ASP A 1 90 ? 7.211 3.668 -4.222 1.00 89.88 90 ASP A C 1
ATOM 722 O O . ASP A 1 90 ? 8.006 4.042 -3.358 1.00 89.88 90 ASP A O 1
ATOM 726 N N . THR A 1 91 ? 7.525 2.719 -5.097 1.00 90.25 91 THR A N 1
ATOM 727 C CA . THR A 1 91 ? 8.818 2.011 -5.117 1.00 90.25 91 THR A CA 1
ATOM 728 C C . THR A 1 91 ? 9.669 2.375 -6.328 1.00 90.25 91 THR A C 1
ATOM 730 O O . THR A 1 91 ? 10.819 1.946 -6.416 1.00 90.25 91 THR A O 1
ATOM 733 N N . MET A 1 92 ? 9.101 3.134 -7.266 1.00 90.12 92 MET A N 1
ATOM 734 C CA . MET A 1 92 ? 9.675 3.466 -8.564 1.00 90.12 92 MET A CA 1
ATOM 735 C C . MET A 1 92 ? 9.387 4.928 -8.911 1.00 90.12 92 MET A C 1
ATOM 737 O O . MET A 1 92 ? 8.355 5.486 -8.545 1.00 90.12 92 MET A O 1
ATOM 741 N N . THR A 1 93 ? 10.289 5.538 -9.668 1.00 86.75 93 THR A N 1
ATOM 742 C CA . THR A 1 93 ? 10.063 6.812 -10.357 1.00 86.75 93 THR A CA 1
ATOM 743 C C . THR A 1 93 ? 9.111 6.636 -11.543 1.00 86.75 93 THR A C 1
ATOM 745 O O . THR A 1 93 ? 8.944 5.535 -12.061 1.00 86.75 93 THR A O 1
ATOM 748 N N . ASN A 1 94 ? 8.528 7.726 -12.049 1.00 83.31 94 ASN A N 1
ATOM 749 C CA . ASN A 1 94 ? 7.609 7.665 -13.196 1.00 83.31 94 ASN A CA 1
ATOM 750 C C . ASN A 1 94 ? 8.219 6.996 -14.443 1.00 83.31 94 ASN A C 1
ATOM 752 O O . ASN A 1 94 ? 7.525 6.262 -15.147 1.00 83.31 94 ASN A O 1
ATOM 756 N N . ASP A 1 95 ? 9.507 7.221 -14.715 1.00 88.62 95 ASP A N 1
ATOM 757 C CA . ASP A 1 95 ? 10.188 6.611 -15.863 1.00 88.62 95 ASP A CA 1
ATOM 758 C C . ASP A 1 95 ? 10.356 5.096 -15.676 1.00 88.62 95 ASP A C 1
ATOM 760 O O . ASP A 1 95 ? 10.125 4.322 -16.608 1.00 88.62 95 ASP A O 1
ATOM 764 N N . GLU A 1 96 ? 10.680 4.658 -14.457 1.00 90.19 96 GLU A N 1
ATOM 765 C CA . GLU A 1 96 ? 10.759 3.239 -14.096 1.00 90.19 96 GLU A CA 1
ATOM 766 C C . GLU A 1 96 ? 9.386 2.564 -14.154 1.00 90.19 96 GLU A C 1
ATOM 768 O O . GLU A 1 96 ? 9.284 1.447 -14.660 1.00 90.19 96 GLU A O 1
ATOM 773 N N . VAL A 1 97 ? 8.321 3.248 -13.722 1.00 88.00 97 VAL A N 1
ATOM 774 C CA . VAL A 1 97 ? 6.942 2.752 -13.849 1.00 88.00 97 VAL A CA 1
ATOM 775 C C . VAL A 1 97 ? 6.581 2.535 -15.314 1.00 88.00 97 VAL A C 1
ATOM 777 O O . VAL A 1 97 ? 6.113 1.455 -15.672 1.00 88.00 97 VAL A O 1
ATOM 780 N N . ASN A 1 98 ? 6.841 3.515 -16.182 1.00 90.25 98 ASN A N 1
ATOM 781 C CA . ASN A 1 98 ? 6.569 3.388 -17.615 1.00 90.25 98 ASN A CA 1
ATOM 782 C C . ASN A 1 98 ? 7.332 2.209 -18.237 1.00 90.25 98 ASN A C 1
ATOM 784 O O . ASN A 1 98 ? 6.763 1.445 -19.021 1.00 90.25 98 ASN A O 1
ATOM 788 N N . ALA A 1 99 ? 8.603 2.035 -17.864 1.00 93.25 99 ALA A N 1
ATOM 789 C CA . ALA A 1 99 ? 9.406 0.904 -18.311 1.00 93.25 99 ALA A CA 1
ATOM 790 C C . ALA A 1 99 ? 8.843 -0.432 -17.800 1.00 93.25 99 ALA A C 1
ATOM 792 O O . ALA A 1 99 ? 8.717 -1.376 -18.579 1.00 93.25 99 ALA A O 1
ATOM 793 N N . PHE A 1 100 ? 8.454 -0.506 -16.525 1.00 90.44 100 PHE A N 1
ATOM 794 C CA . PHE A 1 100 ? 7.884 -1.705 -15.913 1.00 90.44 100 PHE A CA 1
ATOM 795 C C . PHE A 1 100 ? 6.538 -2.094 -16.535 1.00 90.44 100 PHE A C 1
ATOM 797 O O . PHE A 1 100 ? 6.329 -3.260 -16.862 1.00 90.44 100 PHE A O 1
ATOM 804 N N . MET A 1 101 ? 5.644 -1.135 -16.778 1.00 90.69 101 MET A N 1
ATOM 805 C CA . MET A 1 101 ? 4.336 -1.398 -17.390 1.00 90.69 101 MET A CA 1
ATOM 806 C C . MET A 1 101 ? 4.436 -1.923 -18.831 1.00 90.69 101 MET A C 1
ATOM 808 O O . MET A 1 101 ? 3.521 -2.594 -19.302 1.00 90.69 101 MET A O 1
ATOM 812 N N . ALA A 1 102 ? 5.546 -1.658 -19.526 1.00 94.12 102 ALA A N 1
ATOM 813 C CA . ALA A 1 102 ? 5.813 -2.188 -20.862 1.00 94.12 102 ALA A CA 1
ATOM 814 C C . ALA A 1 102 ? 6.335 -3.640 -20.859 1.00 94.12 102 ALA A C 1
ATOM 816 O O . ALA A 1 102 ? 6.521 -4.230 -21.927 1.00 94.12 102 ALA A O 1
ATOM 817 N N . THR A 1 103 ? 6.595 -4.224 -19.686 1.00 92.12 103 THR A N 1
ATOM 818 C CA . THR A 1 103 ? 7.168 -5.568 -19.574 1.00 92.12 103 THR A CA 1
ATOM 819 C C . THR A 1 103 ? 6.129 -6.685 -19.775 1.00 92.12 103 THR A C 1
ATOM 821 O O . THR A 1 103 ? 4.945 -6.528 -19.441 1.00 92.12 103 THR A O 1
ATOM 824 N N . PRO A 1 104 ? 6.550 -7.861 -20.281 1.00 90.81 104 PRO A N 1
ATOM 825 C CA . PRO A 1 104 ? 5.717 -9.063 -20.274 1.00 90.81 104 PRO A CA 1
ATOM 826 C C . PRO A 1 104 ? 5.278 -9.478 -18.864 1.00 90.81 104 PRO A C 1
ATOM 828 O O . PRO A 1 104 ? 4.158 -9.958 -18.690 1.00 90.81 104 PRO A O 1
ATOM 831 N N . GLU A 1 105 ? 6.127 -9.264 -17.858 1.00 88.25 105 GLU A N 1
ATOM 832 C CA . GLU A 1 105 ? 5.857 -9.574 -16.453 1.00 88.25 105 GLU A CA 1
ATOM 833 C C . GLU A 1 105 ? 4.639 -8.802 -15.937 1.00 88.25 105 GLU A C 1
ATOM 835 O O . GLU A 1 105 ? 3.735 -9.399 -15.346 1.00 88.25 105 GLU A O 1
ATOM 840 N N . PHE A 1 106 ? 4.568 -7.497 -16.217 1.00 89.75 106 PHE A N 1
ATOM 841 C CA . PHE A 1 106 ? 3.399 -6.688 -15.876 1.00 89.75 106 PHE A CA 1
ATOM 842 C C . PHE A 1 106 ? 2.156 -7.129 -16.656 1.00 89.75 106 PHE A C 1
ATOM 844 O O . PHE A 1 106 ? 1.068 -7.205 -16.097 1.00 89.75 106 PHE A O 1
ATOM 851 N N . SER A 1 107 ? 2.303 -7.494 -17.932 1.00 90.25 107 SER A N 1
ATOM 852 C CA . SER A 1 107 ? 1.176 -7.990 -18.737 1.00 90.25 107 SER A CA 1
ATOM 853 C C . SER A 1 107 ? 0.599 -9.308 -18.199 1.00 90.25 107 SER A C 1
ATOM 855 O O . SER A 1 107 ? -0.604 -9.545 -18.298 1.00 90.25 107 SER A O 1
ATOM 857 N N . GLN A 1 108 ? 1.442 -10.165 -17.614 1.00 91.62 108 GLN A N 1
ATOM 858 C CA . GLN A 1 108 ? 1.031 -11.425 -16.994 1.00 91.62 108 GLN A CA 1
ATOM 859 C C . GLN A 1 108 ? 0.368 -11.220 -15.621 1.00 91.62 108 GLN A C 1
ATOM 861 O O . GLN A 1 108 ? -0.535 -11.977 -15.245 1.00 91.62 108 GLN A O 1
ATOM 866 N N . ASN A 1 109 ? 0.817 -10.214 -14.869 1.00 92.88 109 ASN A N 1
ATOM 867 C CA . ASN A 1 109 ? 0.278 -9.865 -13.562 1.00 92.88 109 ASN A CA 1
ATOM 868 C C . ASN A 1 109 ? 0.240 -8.341 -13.348 1.00 92.88 109 ASN A C 1
ATOM 870 O O . ASN A 1 109 ? 1.089 -7.801 -12.633 1.00 92.88 109 ASN A O 1
ATOM 874 N N . PRO A 1 110 ? -0.775 -7.646 -13.893 1.00 90.75 110 PRO A N 1
ATOM 875 C CA . PRO A 1 110 ? -0.930 -6.207 -13.693 1.00 90.75 110 PRO A CA 1
ATOM 876 C C . PRO A 1 110 ? -1.423 -5.852 -12.284 1.00 90.75 110 PRO A C 1
ATOM 878 O O . PRO A 1 110 ? -1.460 -4.681 -11.918 1.00 90.75 110 PRO A O 1
ATOM 881 N N . ILE A 1 111 ? -1.847 -6.850 -11.500 1.00 93.56 111 ILE A N 1
ATOM 882 C CA . ILE A 1 111 ? -2.393 -6.664 -10.154 1.00 93.56 111 ILE A CA 1
ATOM 883 C C . ILE A 1 111 ? -1.308 -6.748 -9.091 1.00 93.56 111 ILE A C 1
ATOM 885 O O . ILE A 1 111 ? -1.413 -6.074 -8.079 1.00 93.56 111 ILE A O 1
ATOM 889 N N . GLY A 1 112 ? -0.277 -7.556 -9.286 1.00 93.88 112 GLY A N 1
ATOM 890 C CA . GLY A 1 112 ? 0.772 -7.756 -8.300 1.00 93.88 112 GLY A CA 1
ATOM 891 C C . GLY A 1 112 ? 0.559 -8.953 -7.378 1.00 93.88 112 GLY A C 1
ATOM 892 O O . GLY A 1 112 ? -0.259 -9.848 -7.625 1.00 93.88 112 GLY A O 1
ATOM 893 N N . VAL A 1 113 ? 1.381 -9.001 -6.336 1.00 94.62 113 VAL A N 1
ATOM 894 C CA . VAL A 1 113 ? 1.579 -10.176 -5.483 1.00 94.62 113 VAL A CA 1
ATOM 895 C C . VAL A 1 113 ? 1.170 -9.852 -4.058 1.00 94.62 113 VAL A C 1
ATOM 897 O O . VAL A 1 113 ? 1.622 -8.860 -3.486 1.00 94.62 113 VAL A O 1
ATOM 900 N N . ASP A 1 114 ? 0.326 -10.701 -3.480 1.00 95.44 114 ASP A N 1
ATOM 901 C CA . ASP A 1 114 ? -0.132 -10.517 -2.108 1.00 95.44 114 ASP A CA 1
ATOM 902 C C . ASP A 1 114 ? 1.025 -10.679 -1.117 1.00 95.44 114 ASP A C 1
ATOM 904 O O . ASP A 1 114 ? 1.914 -11.520 -1.296 1.00 95.44 114 ASP A O 1
ATOM 908 N N . PHE A 1 115 ? 0.997 -9.894 -0.044 1.00 96.31 115 PHE A N 1
ATOM 909 C CA . PHE A 1 115 ? 1.959 -10.015 1.047 1.00 96.31 115 PHE A CA 1
ATOM 910 C C . PHE A 1 115 ? 1.267 -10.013 2.410 1.00 96.31 115 PHE A C 1
ATOM 912 O O . PHE A 1 115 ? 0.186 -9.455 2.584 1.00 96.31 115 PHE A O 1
ATOM 919 N N . ASP A 1 116 ? 1.910 -10.635 3.396 1.00 96.44 116 ASP A N 1
ATOM 920 C CA . ASP A 1 116 ? 1.454 -10.588 4.783 1.00 96.44 116 ASP A CA 1
ATOM 921 C C . ASP A 1 116 ? 1.951 -9.282 5.440 1.00 96.44 116 ASP A C 1
ATOM 923 O O . ASP A 1 116 ? 3.165 -9.043 5.467 1.00 96.44 116 ASP A O 1
ATOM 927 N N . PRO A 1 117 ? 1.057 -8.421 5.964 1.00 95.75 117 PRO A N 1
ATOM 928 C CA . PRO A 1 117 ? 1.460 -7.143 6.538 1.00 95.75 117 PRO A CA 1
ATOM 929 C C . PRO A 1 117 ? 2.300 -7.280 7.815 1.00 95.75 117 PRO A C 1
ATOM 931 O O . PRO A 1 117 ? 3.132 -6.416 8.070 1.00 95.75 117 PRO A O 1
ATOM 934 N N . GLU A 1 118 ? 2.135 -8.343 8.605 1.00 97.75 118 GLU A N 1
ATOM 935 C CA . GLU A 1 118 ? 2.948 -8.593 9.805 1.00 97.75 118 GLU A CA 1
ATOM 936 C C . GLU A 1 118 ? 4.379 -8.970 9.430 1.00 97.75 118 GLU A C 1
ATOM 938 O O . GLU A 1 118 ? 5.343 -8.490 10.030 1.00 97.75 118 GLU A O 1
ATOM 943 N N . GLU A 1 119 ? 4.527 -9.805 8.403 1.00 97.69 119 GLU A N 1
ATOM 944 C CA . GLU A 1 119 ? 5.840 -10.158 7.875 1.00 97.69 119 GLU A CA 1
ATOM 945 C C . GLU A 1 119 ? 6.518 -8.942 7.235 1.00 97.69 119 GLU A C 1
ATOM 947 O O . GLU A 1 119 ? 7.709 -8.715 7.453 1.00 97.69 119 GLU A O 1
ATOM 952 N N . PHE A 1 120 ? 5.760 -8.116 6.510 1.00 97.69 120 PHE A N 1
ATOM 953 C CA . PHE A 1 120 ? 6.252 -6.856 5.958 1.00 97.69 120 PHE A CA 1
ATOM 954 C C . PHE A 1 120 ? 6.763 -5.914 7.056 1.00 97.69 120 PHE A C 1
ATOM 956 O O . PHE A 1 120 ? 7.907 -5.462 6.985 1.00 97.69 120 PHE A O 1
ATOM 963 N N . VAL A 1 121 ? 5.974 -5.696 8.118 1.00 97.88 121 VAL A N 1
ATOM 964 C CA . VAL A 1 121 ? 6.390 -4.929 9.306 1.00 97.88 121 VAL A CA 1
ATOM 965 C C . VAL A 1 121 ? 7.705 -5.472 9.853 1.00 97.88 121 VAL A C 1
ATOM 967 O O . VAL A 1 121 ? 8.666 -4.721 10.012 1.00 97.88 121 VAL A O 1
ATOM 970 N N . ARG A 1 122 ? 7.789 -6.785 10.099 1.00 98.25 122 ARG A N 1
ATOM 971 C CA . ARG A 1 122 ? 8.992 -7.418 10.655 1.00 98.25 122 ARG A CA 1
ATOM 972 C C . ARG A 1 122 ? 10.233 -7.133 9.807 1.00 98.25 122 ARG A C 1
ATOM 974 O O . ARG A 1 122 ? 11.302 -6.869 10.361 1.00 98.25 122 ARG A O 1
ATOM 981 N N . ARG A 1 123 ? 10.108 -7.185 8.480 1.00 98.12 123 ARG A N 1
ATOM 982 C CA . ARG A 1 123 ? 11.210 -6.943 7.535 1.00 98.12 123 ARG A CA 1
ATOM 983 C C . ARG A 1 123 ? 11.628 -5.479 7.478 1.00 98.12 123 ARG A C 1
ATOM 985 O O . ARG A 1 123 ? 12.829 -5.220 7.519 1.00 98.12 123 ARG A O 1
ATOM 992 N N . VAL A 1 124 ? 10.668 -4.549 7.476 1.00 97.25 124 VAL A N 1
ATOM 993 C CA . VAL A 1 124 ? 10.941 -3.102 7.563 1.00 97.25 124 VAL A CA 1
ATOM 994 C C . VAL A 1 124 ? 11.697 -2.797 8.852 1.00 97.25 124 VAL A C 1
ATOM 996 O O . VAL A 1 124 ? 12.780 -2.226 8.811 1.00 97.25 124 VAL A O 1
ATOM 999 N N . ARG A 1 125 ? 11.215 -3.300 9.996 1.00 97.25 125 ARG A N 1
ATOM 1000 C CA . ARG A 1 125 ? 11.883 -3.110 11.296 1.00 97.25 125 ARG A CA 1
ATOM 1001 C C . ARG A 1 125 ? 13.253 -3.785 11.398 1.00 97.25 125 ARG A C 1
ATOM 1003 O O . ARG A 1 125 ? 14.047 -3.419 12.257 1.00 97.25 125 ARG A O 1
ATOM 1010 N N . SER A 1 126 ? 13.531 -4.760 10.534 1.00 97.50 126 SER A N 1
ATOM 1011 C CA . SER A 1 126 ? 14.840 -5.416 10.431 1.00 97.50 126 SER A CA 1
ATOM 1012 C C . SER A 1 126 ? 15.797 -4.697 9.473 1.00 97.50 126 SER A C 1
ATOM 1014 O O . SER A 1 126 ? 16.911 -5.180 9.282 1.00 97.50 126 SER A O 1
ATOM 1016 N N . ASN A 1 127 ? 15.390 -3.570 8.874 1.00 95.62 127 ASN A N 1
ATOM 1017 C CA . ASN A 1 127 ? 16.159 -2.819 7.877 1.00 95.62 127 ASN A CA 1
ATOM 1018 C C . ASN A 1 127 ? 16.619 -3.684 6.692 1.00 95.62 127 ASN A C 1
ATOM 1020 O O . ASN A 1 127 ? 17.729 -3.519 6.183 1.00 95.62 127 ASN A O 1
ATOM 1024 N N . LEU A 1 128 ? 15.780 -4.632 6.262 1.00 95.81 128 LEU A N 1
ATOM 1025 C CA . LEU A 1 128 ? 16.050 -5.385 5.039 1.00 95.81 128 LEU A CA 1
ATOM 1026 C C . LEU A 1 128 ? 15.971 -4.463 3.810 1.00 95.81 128 LEU A C 1
ATOM 1028 O O . LEU A 1 128 ? 15.242 -3.467 3.832 1.00 95.81 128 LEU A O 1
ATOM 1032 N N . PRO A 1 129 ? 16.689 -4.782 2.719 1.00 93.50 129 PRO A N 1
ATOM 1033 C CA . PRO A 1 129 ? 16.601 -4.002 1.491 1.00 93.50 129 PRO A CA 1
ATOM 1034 C C . PRO A 1 129 ? 15.183 -4.045 0.906 1.00 93.50 129 PRO A C 1
ATOM 1036 O O . PRO A 1 129 ? 14.474 -5.041 1.044 1.00 93.50 129 PRO A O 1
ATOM 1039 N N . ALA A 1 130 ? 14.790 -2.989 0.183 1.00 88.69 130 ALA A N 1
ATOM 1040 C CA . ALA A 1 130 ? 13.438 -2.822 -0.368 1.00 88.69 130 ALA A CA 1
ATOM 1041 C C . ALA A 1 130 ? 12.928 -4.051 -1.149 1.00 88.69 130 ALA A C 1
ATOM 1043 O O . ALA A 1 130 ? 11.783 -4.467 -0.980 1.00 88.69 130 ALA A O 1
ATOM 1044 N N . SER A 1 131 ? 13.806 -4.677 -1.942 1.00 90.12 131 SER A N 1
ATOM 1045 C CA . SER A 1 131 ? 13.499 -5.885 -2.727 1.00 90.12 131 SER A CA 1
ATOM 1046 C C . SER A 1 131 ? 13.070 -7.097 -1.887 1.00 90.12 131 SER A C 1
ATOM 1048 O O . SER A 1 131 ? 12.382 -7.987 -2.388 1.00 90.12 131 SER A O 1
ATOM 1050 N N . GLU A 1 132 ? 13.433 -7.129 -0.604 1.00 93.69 132 GLU A N 1
ATOM 1051 C CA . GLU A 1 132 ? 13.110 -8.216 0.315 1.00 93.69 132 GLU A CA 1
ATOM 1052 C C . GLU A 1 132 ? 11.883 -7.923 1.179 1.00 93.69 132 GLU A C 1
ATOM 1054 O O . GLU A 1 132 ? 11.339 -8.854 1.772 1.00 93.69 132 GLU A O 1
ATOM 1059 N N . LEU A 1 133 ? 11.406 -6.677 1.254 1.00 94.25 133 LEU A N 1
ATOM 1060 C CA . LEU A 1 133 ? 10.311 -6.301 2.154 1.00 94.25 133 LEU A CA 1
ATOM 1061 C C . LEU A 1 133 ? 8.994 -6.991 1.774 1.00 94.25 133 LEU A C 1
ATOM 1063 O O . LEU A 1 133 ? 8.352 -7.610 2.620 1.00 94.25 133 LEU A O 1
ATOM 1067 N N . ALA A 1 134 ? 8.636 -6.956 0.491 1.00 93.62 134 ALA A N 1
ATOM 1068 C CA . ALA A 1 134 ? 7.487 -7.654 -0.080 1.00 93.62 134 ALA A CA 1
ATOM 1069 C C . ALA A 1 134 ? 7.906 -8.279 -1.423 1.00 93.62 134 ALA A C 1
ATOM 1071 O O . ALA A 1 134 ? 7.705 -7.678 -2.472 1.00 93.62 134 ALA A O 1
ATOM 1072 N N . PRO A 1 135 ? 8.559 -9.450 -1.426 1.00 90.75 135 PRO A N 1
ATOM 1073 C CA . PRO A 1 135 ? 9.239 -9.965 -2.605 1.00 90.75 135 PRO A CA 1
ATOM 1074 C C . PRO A 1 135 ? 8.251 -10.335 -3.708 1.00 90.75 135 PRO A C 1
ATOM 1076 O O . PRO A 1 135 ? 7.249 -11.015 -3.468 1.00 90.75 135 PRO A O 1
ATOM 1079 N N . TRP A 1 136 ? 8.589 -9.932 -4.931 1.00 85.56 136 TRP A N 1
ATOM 1080 C CA . TRP A 1 136 ? 7.842 -10.297 -6.126 1.00 85.56 136 TRP A CA 1
ATOM 1081 C C . TRP A 1 136 ? 7.948 -11.800 -6.406 1.00 85.56 136 TRP A C 1
ATOM 1083 O O . TRP A 1 136 ? 8.979 -12.431 -6.163 1.00 85.56 136 TRP A O 1
ATOM 1093 N N . ARG A 1 137 ? 6.875 -12.384 -6.940 1.00 84.56 137 ARG A N 1
ATOM 1094 C CA . ARG A 1 137 ? 6.805 -13.793 -7.341 1.00 84.56 137 ARG A CA 1
ATOM 1095 C C . ARG A 1 137 ? 6.097 -13.904 -8.681 1.00 84.56 137 ARG A C 1
ATOM 1097 O O . ARG A 1 137 ? 5.126 -13.198 -8.934 1.00 84.56 137 ARG A O 1
ATOM 1104 N N . VAL A 1 138 ? 6.571 -14.818 -9.524 1.00 81.31 138 VAL A N 1
ATOM 1105 C CA . VAL A 1 138 ? 5.937 -15.099 -10.815 1.00 81.31 138 VAL A CA 1
ATOM 1106 C C . VAL A 1 138 ? 4.583 -15.759 -10.568 1.00 81.31 138 VAL A C 1
ATOM 1108 O O . VAL A 1 138 ? 4.507 -16.846 -9.994 1.00 81.31 138 VAL A O 1
ATOM 1111 N N . MET A 1 139 ? 3.518 -15.095 -11.003 1.00 86.06 139 MET A N 1
ATOM 1112 C CA . MET A 1 139 ? 2.153 -15.611 -11.005 1.00 86.06 139 MET A CA 1
ATOM 1113 C C . MET A 1 139 ? 1.366 -14.960 -12.143 1.00 86.06 139 MET A C 1
ATOM 1115 O O . MET A 1 139 ? 1.777 -13.930 -12.662 1.00 86.06 139 MET A O 1
ATOM 1119 N N . THR A 1 140 ? 0.245 -15.560 -12.540 1.00 88.75 140 THR A N 1
ATOM 1120 C CA . THR A 1 140 ? -0.717 -14.939 -13.464 1.00 88.75 140 THR A CA 1
ATOM 1121 C C . THR A 1 140 ? -1.919 -14.475 -12.661 1.00 88.75 140 THR A C 1
ATOM 1123 O O . THR A 1 140 ? -2.420 -15.246 -11.841 1.00 88.75 140 THR A O 1
ATOM 1126 N N . ARG A 1 141 ? -2.359 -13.233 -12.864 1.00 88.88 141 ARG A N 1
ATOM 1127 C CA . ARG A 1 141 ? -3.495 -12.664 -12.129 1.00 88.88 141 ARG A CA 1
ATOM 1128 C C . ARG A 1 141 ? -4.169 -11.570 -12.938 1.00 88.88 141 ARG A C 1
ATOM 1130 O O . ARG A 1 141 ? -3.493 -10.683 -13.448 1.00 88.88 141 ARG A O 1
ATOM 1137 N N . GLY A 1 142 ? -5.490 -11.614 -13.031 1.00 85.25 142 GLY A N 1
ATOM 1138 C CA . GLY A 1 142 ? -6.295 -10.583 -13.675 1.00 85.25 142 GLY A CA 1
ATOM 1139 C C . GLY A 1 142 ? -7.085 -9.741 -12.676 1.00 85.25 142 GLY A C 1
ATOM 1140 O O . GLY A 1 142 ? -7.169 -10.045 -11.489 1.00 85.25 142 GLY A O 1
ATOM 1141 N N . VAL A 1 143 ? -7.738 -8.692 -13.181 1.00 77.44 143 VAL A N 1
ATOM 1142 C CA . VAL A 1 143 ? -8.612 -7.805 -12.385 1.00 77.44 143 VAL A CA 1
ATOM 1143 C C . VAL A 1 143 ? -9.757 -8.569 -11.704 1.00 77.44 143 VAL A C 1
ATOM 1145 O O . VAL A 1 143 ? -10.211 -8.163 -10.644 1.00 77.44 143 VAL A O 1
ATOM 1148 N N . GLY A 1 144 ? -10.216 -9.683 -12.284 1.00 81.62 144 GLY A N 1
ATOM 1149 C CA . GLY A 1 144 ? -11.259 -10.525 -11.684 1.00 81.62 144 GLY A CA 1
ATOM 1150 C C . GLY A 1 144 ? -10.827 -11.274 -10.417 1.00 81.62 144 GLY A C 1
ATOM 1151 O O . GLY A 1 144 ? -11.689 -11.774 -9.702 1.00 81.62 144 GLY A O 1
ATOM 1152 N N . ASP A 1 145 ? -9.524 -11.323 -10.130 1.00 83.00 145 ASP A N 1
ATOM 1153 C CA . ASP A 1 145 ? -8.938 -12.064 -9.007 1.00 83.00 145 ASP A CA 1
ATOM 1154 C C . ASP A 1 145 ? -8.605 -11.151 -7.809 1.00 83.00 145 ASP A C 1
ATOM 1156 O O . ASP A 1 145 ? -7.866 -11.543 -6.894 1.00 83.00 145 ASP A O 1
ATOM 1160 N N . THR A 1 146 ? -9.067 -9.895 -7.826 1.00 85.50 146 THR A N 1
ATOM 1161 C CA . THR A 1 146 ? -8.869 -8.973 -6.706 1.00 85.50 146 THR A CA 1
ATOM 1162 C C . THR A 1 146 ? -9.905 -9.233 -5.611 1.00 85.50 146 THR A C 1
ATOM 1164 O O . THR A 1 146 ? -11.097 -9.386 -5.897 1.00 85.50 146 THR A O 1
ATOM 1167 N N . PRO A 1 147 ? -9.488 -9.294 -4.336 1.00 87.44 147 PRO A N 1
ATOM 1168 C CA . PRO A 1 147 ? -10.432 -9.424 -3.241 1.00 87.44 147 PRO A CA 1
ATOM 1169 C C . PRO A 1 147 ? -11.267 -8.148 -3.103 1.00 87.44 147 PRO A C 1
ATOM 1171 O O . PRO A 1 147 ? -10.780 -7.031 -3.271 1.00 87.44 147 PRO A O 1
ATOM 1174 N N . THR A 1 148 ? -12.529 -8.315 -2.724 1.00 83.06 148 THR A N 1
ATOM 1175 C CA . THR A 1 148 ? -13.386 -7.238 -2.216 1.00 83.06 148 THR A CA 1
ATOM 1176 C C . THR A 1 148 ? -13.604 -7.409 -0.713 1.00 83.06 148 THR A C 1
ATOM 1178 O O . THR A 1 148 ? -13.501 -8.539 -0.219 1.00 83.06 148 THR A O 1
ATOM 1181 N N . PRO A 1 149 ? -13.969 -6.350 0.031 1.00 76.38 149 PRO A N 1
ATOM 1182 C CA . PRO A 1 149 ? -14.315 -6.467 1.449 1.00 76.38 149 PRO A CA 1
ATOM 1183 C C . PRO A 1 149 ? -15.346 -7.568 1.755 1.00 76.38 149 PRO A C 1
ATOM 1185 O O . PRO A 1 149 ? -15.286 -8.210 2.804 1.00 76.38 149 PRO A O 1
ATOM 1188 N N . GLU A 1 150 ? -16.281 -7.829 0.838 1.00 77.75 150 GLU A N 1
ATOM 1189 C CA . GLU A 1 150 ? -17.267 -8.907 0.960 1.00 77.75 150 GLU A CA 1
ATOM 1190 C C . GLU A 1 150 ? -16.640 -10.297 0.805 1.00 77.75 150 GLU A C 1
ATOM 1192 O O . GLU A 1 150 ? -17.033 -11.223 1.514 1.00 77.75 150 GLU A O 1
ATOM 1197 N N . SER A 1 151 ? -15.665 -10.445 -0.096 1.00 72.50 151 SER A N 1
ATOM 1198 C CA . SER A 1 151 ? -15.026 -11.730 -0.409 1.00 72.50 151 SER A CA 1
ATOM 1199 C C . SER A 1 151 ? -14.131 -12.269 0.714 1.00 72.50 151 SER A C 1
ATOM 1201 O O . SER A 1 151 ? -14.012 -13.483 0.861 1.00 72.50 151 SER A O 1
ATOM 1203 N N . VAL A 1 152 ? -13.539 -11.390 1.536 1.00 63.91 152 VAL A N 1
ATOM 1204 C CA . VAL A 1 152 ? -12.598 -11.777 2.611 1.00 63.91 152 VAL A CA 1
ATOM 1205 C C . VAL A 1 152 ? -13.285 -11.926 3.978 1.00 63.91 152 VAL A C 1
ATOM 1207 O O . VAL A 1 152 ? -12.646 -12.257 4.975 1.00 63.91 152 VAL A O 1
ATOM 1210 N N . GLY A 1 153 ? -14.609 -11.730 4.025 1.00 52.78 153 GLY A N 1
ATOM 1211 C CA . GLY A 1 153 ? -15.393 -11.684 5.255 1.00 52.78 153 GLY A CA 1
ATOM 1212 C C . GLY A 1 153 ? -15.227 -10.342 5.970 1.00 52.78 153 GLY A C 1
ATOM 1213 O O . GLY A 1 153 ? -14.120 -9.917 6.292 1.00 52.78 153 GLY A O 1
ATOM 1214 N N . ARG A 1 154 ? -16.343 -9.655 6.250 1.00 50.62 154 ARG A N 1
ATOM 1215 C CA . ARG A 1 154 ? -16.303 -8.384 6.989 1.00 50.62 154 ARG A CA 1
ATOM 1216 C C . ARG A 1 154 ? -15.653 -8.609 8.353 1.00 50.62 154 ARG A C 1
ATOM 1218 O O . ARG A 1 154 ? -16.117 -9.457 9.121 1.00 50.62 154 ARG A O 1
ATOM 1225 N N . ALA A 1 155 ? -14.634 -7.817 8.682 1.00 44.34 155 ALA A N 1
ATOM 1226 C CA . ALA A 1 155 ? -14.197 -7.684 10.062 1.00 44.34 155 ALA A CA 1
ATOM 1227 C C . ALA A 1 155 ? -15.408 -7.207 10.877 1.00 44.34 155 ALA A C 1
ATOM 1229 O O . ALA A 1 155 ? -15.917 -6.108 10.657 1.00 44.34 155 ALA A O 1
ATOM 1230 N N . LYS A 1 156 ? -15.927 -8.067 11.760 1.00 35.84 156 LYS A N 1
ATOM 1231 C CA . LYS A 1 156 ? -16.951 -7.661 12.722 1.00 35.84 156 LYS A CA 1
ATOM 1232 C C . LYS A 1 156 ? -16.298 -6.632 13.642 1.00 35.84 156 LYS A C 1
ATOM 1234 O O . LYS A 1 156 ? -15.395 -6.999 14.392 1.00 35.84 156 LYS A O 1
ATOM 1239 N N . MET A 1 157 ? -16.698 -5.369 13.510 1.00 40.62 157 MET A N 1
ATOM 1240 C CA . MET A 1 157 ? -16.433 -4.358 14.533 1.00 40.62 157 MET A CA 1
ATOM 1241 C C . MET A 1 157 ? -17.281 -4.640 15.770 1.00 40.62 157 MET A C 1
ATOM 1243 O O . MET A 1 157 ? -18.433 -5.104 15.594 1.00 40.62 157 MET A O 1
#

Secondary structure (DSSP, 8-state):
----PPP---SS--------S-HHHHHHHHHHHH-------B-SSHHHHHHHHHHHHTTT---SEEEE-SSEEEEEEE-TT-PEEEEEEE-S-HHHHHHHHTSHHHHH-SS-EE--HHHHHHHHHTT--HHHHS--------GGG---TTTT-----